Protein AF-A0A7K9V2U1-F1 (afdb_monomer_lite)

Foldseek 3Di:
DDDPDDLLVVVCVVLVDRDDDDDPDPDPPPVVSVVVSVVVVVCCVVCVVVD

Radius of gyration: 11.51 Å; chains: 1; bounding box: 23×29×27 Å

Structure (mmCIF, N/CA/C/O backbone):
data_AF-A0A7K9V2U1-F1
#
_entry.id   AF-A0A7K9V2U1-F1
#
loop_
_atom_site.group_PDB
_atom_site.id
_atom_site.type_symbol
_atom_site.label_atom_id
_atom_site.label_alt_id
_atom_site.label_comp_id
_atom_site.label_asym_id
_atom_site.label_entity_id
_atom_site.label_seq_id
_atom_site.pdbx_PDB_ins_code
_atom_site.Cartn_x
_atom_site.Cartn_y
_atom_site.Cartn_z
_atom_site.occupancy
_atom_site.B_iso_or_equiv
_atom_site.auth_seq_id
_atom_site.auth_comp_id
_atom_site.auth_asym_id
_atom_site.auth_atom_id
_atom_site.pdbx_PDB_model_num
ATOM 1 N N . LYS A 1 1 ? 3.515 -17.793 2.835 1.00 40.09 1 LYS A N 1
ATOM 2 C CA . LYS A 1 1 ? 3.391 -16.711 3.845 1.00 40.09 1 LYS A CA 1
ATOM 3 C C . LYS A 1 1 ? 4.646 -15.842 3.784 1.00 40.09 1 LYS A C 1
ATOM 5 O O . LYS A 1 1 ? 5.507 -15.996 4.627 1.00 40.09 1 LYS A O 1
ATOM 10 N N . LEU A 1 2 ? 4.804 -15.006 2.756 1.00 38.38 2 LEU A N 1
ATOM 11 C CA . LEU A 1 2 ? 5.982 -14.144 2.597 1.00 38.38 2 LEU A CA 1
ATOM 12 C C . LEU A 1 2 ? 5.692 -13.108 1.504 1.00 38.38 2 LEU A C 1
ATOM 14 O O . LEU A 1 2 ? 5.607 -13.487 0.345 1.00 38.38 2 LEU A O 1
ATOM 18 N N . CYS A 1 3 ? 5.586 -11.826 1.854 1.00 44.41 3 CYS A N 1
ATOM 19 C CA . CYS A 1 3 ? 5.965 -10.760 0.922 1.00 44.41 3 CYS A CA 1
ATOM 20 C C . CYS A 1 3 ? 6.812 -9.758 1.720 1.00 44.41 3 CYS A C 1
ATOM 22 O O . CYS A 1 3 ? 6.258 -8.994 2.514 1.00 44.41 3 CYS A O 1
ATOM 24 N N . PRO A 1 4 ? 8.152 -9.819 1.614 1.00 41.56 4 PRO A N 1
ATOM 25 C CA . PRO A 1 4 ? 9.017 -9.038 2.483 1.00 41.56 4 PRO A CA 1
ATOM 26 C C . PRO A 1 4 ? 9.147 -7.559 2.100 1.00 41.56 4 PRO A C 1
ATOM 28 O O . PRO A 1 4 ? 9.594 -6.812 2.952 1.00 41.56 4 PRO A O 1
ATOM 31 N N . ASN A 1 5 ? 8.739 -7.097 0.908 1.00 55.16 5 ASN A N 1
ATOM 32 C CA . ASN A 1 5 ? 9.036 -5.714 0.479 1.00 55.16 5 ASN A CA 1
ATOM 33 C C . ASN A 1 5 ? 7.968 -5.037 -0.396 1.00 55.16 5 ASN A C 1
ATOM 35 O O . ASN A 1 5 ? 8.213 -3.965 -0.932 1.00 55.16 5 ASN A O 1
ATOM 39 N N . THR A 1 6 ? 6.792 -5.634 -0.590 1.00 63.69 6 THR A N 1
ATOM 40 C CA . THR A 1 6 ? 5.742 -4.989 -1.388 1.00 63.69 6 THR A CA 1
ATOM 41 C C . THR A 1 6 ? 4.888 -4.084 -0.509 1.00 63.69 6 THR A C 1
ATOM 43 O O . THR A 1 6 ? 4.364 -4.527 0.515 1.00 63.69 6 THR A O 1
ATOM 46 N N . LEU A 1 7 ? 4.691 -2.838 -0.951 1.00 67.31 7 LEU A N 1
ATOM 47 C CA . LEU A 1 7 ? 3.714 -1.866 -0.443 1.00 67.31 7 LEU A CA 1
ATOM 48 C C . LEU A 1 7 ? 2.396 -2.529 0.019 1.00 67.31 7 LEU A C 1
ATOM 50 O O . LEU A 1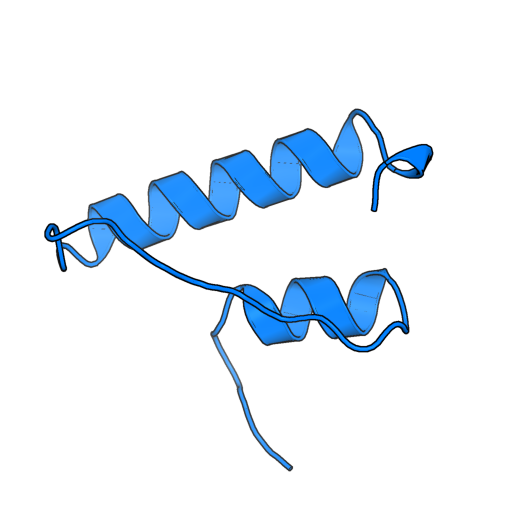 7 ? 1.877 -2.222 1.092 1.00 67.31 7 LEU A O 1
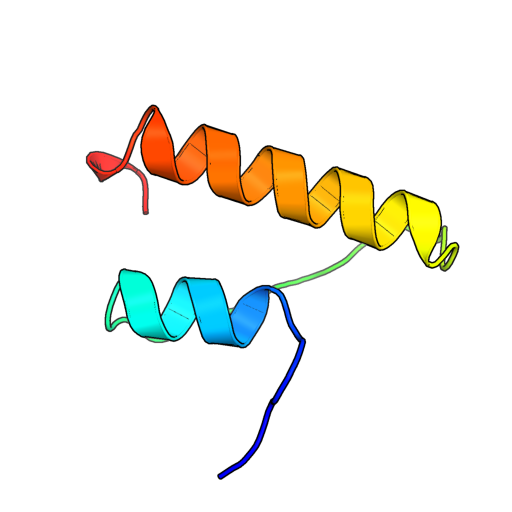ATOM 54 N N . PHE A 1 8 ? 1.915 -3.518 -0.742 1.00 69.94 8 PHE A N 1
ATOM 55 C CA . PHE A 1 8 ? 0.778 -4.383 -0.416 1.00 69.94 8 PHE A CA 1
ATOM 56 C C . PHE A 1 8 ? 0.817 -4.981 0.997 1.00 69.94 8 PHE A C 1
ATOM 58 O O . PHE A 1 8 ? -0.165 -4.919 1.733 1.00 69.94 8 PHE A O 1
ATOM 65 N N . CYS A 1 9 ? 1.943 -5.570 1.398 1.00 67.62 9 CYS A N 1
ATOM 66 C CA . CYS A 1 9 ? 2.061 -6.212 2.701 1.00 67.62 9 CYS A CA 1
ATOM 67 C C . CYS A 1 9 ? 2.102 -5.204 3.843 1.00 67.62 9 CYS A C 1
ATOM 69 O O . CYS A 1 9 ? 1.579 -5.498 4.917 1.00 67.62 9 CYS A O 1
ATOM 71 N N . VAL A 1 10 ? 2.682 -4.024 3.622 1.00 72.38 10 VAL A N 1
ATOM 72 C CA . VAL A 1 10 ? 2.663 -2.938 4.608 1.00 72.38 10 VAL A CA 1
ATOM 73 C C . VAL A 1 10 ? 1.232 -2.429 4.793 1.00 72.38 10 VAL A C 1
ATOM 75 O O . VAL A 1 10 ? 0.747 -2.368 5.922 1.00 72.38 10 VAL A O 1
ATOM 78 N N . LEU A 1 11 ? 0.532 -2.156 3.690 1.00 73.31 11 LEU A N 1
ATOM 79 C CA . LEU A 1 11 ? -0.869 -1.730 3.677 1.00 73.31 11 LEU A CA 1
ATOM 80 C C . LEU A 1 11 ? -1.790 -2.754 4.362 1.00 73.31 11 LEU A C 1
ATOM 82 O O . LEU A 1 11 ? -2.575 -2.395 5.242 1.00 73.31 11 LEU A O 1
ATOM 86 N N . ALA A 1 12 ? -1.676 -4.035 3.998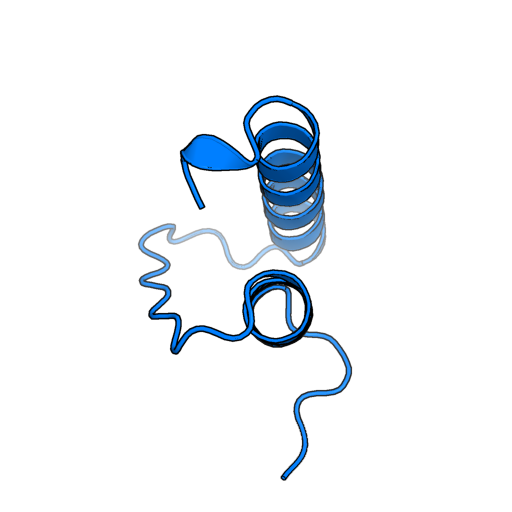 1.00 75.12 12 ALA A N 1
ATOM 87 C CA . ALA A 1 12 ? -2.526 -5.102 4.528 1.00 75.12 12 ALA A CA 1
ATOM 88 C C . ALA A 1 12 ? -2.280 -5.334 6.027 1.00 75.12 12 ALA A C 1
ATOM 90 O O . ALA A 1 12 ? -3.217 -5.550 6.794 1.00 75.12 12 ALA A O 1
ATOM 91 N N . ARG A 1 13 ? -1.021 -5.231 6.479 1.00 74.81 13 ARG A N 1
ATOM 92 C CA . ARG A 1 13 ? -0.686 -5.303 7.911 1.00 74.81 13 ARG A CA 1
ATOM 93 C C . ARG A 1 13 ? -1.244 -4.117 8.694 1.00 74.81 13 ARG A C 1
ATOM 95 O O . ARG A 1 13 ? -1.720 -4.315 9.808 1.00 74.81 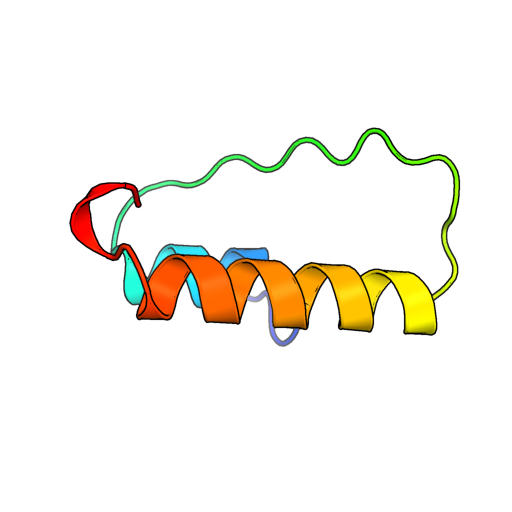13 ARG A O 1
ATOM 102 N N . LYS A 1 14 ? -1.184 -2.906 8.131 1.00 75.81 14 LYS A N 1
ATOM 103 C CA . LYS A 1 14 ? -1.604 -1.675 8.815 1.00 75.81 14 LYS A CA 1
ATOM 104 C C . LYS A 1 14 ? -3.126 -1.567 8.938 1.00 75.81 14 LYS A C 1
ATOM 106 O O . LYS A 1 14 ? -3.617 -1.197 9.996 1.00 75.81 14 LYS A O 1
ATOM 111 N N . THR A 1 15 ? -3.863 -1.945 7.896 1.00 77.75 15 THR A N 1
ATOM 112 C CA . THR A 1 15 ? -5.339 -1.896 7.883 1.00 77.75 15 THR A CA 1
ATOM 113 C C . THR A 1 15 ? -5.995 -3.138 8.489 1.00 77.75 15 THR A C 1
ATOM 115 O O . THR A 1 15 ? -7.172 -3.093 8.833 1.00 77.75 15 THR A O 1
ATOM 118 N N . LYS A 1 16 ? -5.259 -4.255 8.619 1.00 79.31 16 LYS A N 1
ATOM 119 C CA . LYS A 1 16 ? -5.781 -5.582 9.006 1.00 79.31 16 LYS A CA 1
ATOM 120 C C . LYS A 1 16 ? -6.930 -6.081 8.113 1.00 79.31 16 LYS A C 1
ATOM 122 O O . LYS A 1 16 ? -7.666 -6.983 8.507 1.00 79.31 16 LYS A O 1
ATOM 127 N N . LYS A 1 17 ? -7.077 -5.515 6.913 1.00 82.00 17 LYS A N 1
ATOM 128 C CA . LYS A 1 17 ? -8.077 -5.8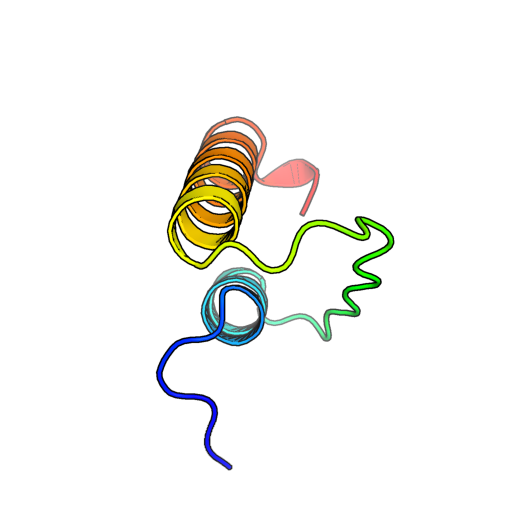98 5.910 1.00 82.00 17 LYS A CA 1
ATOM 129 C C . LYS A 1 17 ? -7.398 -6.628 4.753 1.00 82.00 17 LYS A C 1
ATOM 131 O O . LYS A 1 17 ? -6.192 -6.496 4.531 1.00 82.00 17 LYS A O 1
ATOM 136 N N . GLN A 1 18 ? -8.182 -7.389 3.994 1.00 80.00 18 GLN A N 1
ATOM 137 C CA . GLN A 1 18 ? -7.734 -7.876 2.695 1.00 80.00 18 GLN A CA 1
ATOM 138 C C . GLN A 1 18 ? -7.679 -6.693 1.729 1.00 80.00 18 GLN A C 1
ATOM 140 O O . GLN A 1 18 ? -8.652 -5.958 1.582 1.00 80.00 18 GLN A O 1
ATOM 145 N N . ILE A 1 19 ? -6.530 -6.509 1.091 1.00 79.94 19 ILE A N 1
ATOM 146 C CA . ILE A 1 19 ? -6.312 -5.447 0.113 1.00 79.94 19 ILE A CA 1
ATOM 147 C C . ILE A 1 19 ? -6.201 -6.087 -1.265 1.00 79.94 19 ILE A C 1
ATOM 149 O O . ILE A 1 19 ? -5.745 -7.223 -1.391 1.00 79.94 19 ILE A O 1
ATOM 153 N N . PHE A 1 20 ? -6.620 -5.352 -2.288 1.00 80.12 20 PHE A N 1
ATOM 154 C CA . PHE A 1 20 ? -6.380 -5.664 -3.691 1.00 80.12 20 PHE A CA 1
ATOM 155 C C . PHE A 1 20 ? -5.708 -4.449 -4.324 1.00 80.12 20 PHE A C 1
ATOM 157 O O . PHE A 1 20 ? -6.127 -3.318 -4.088 1.00 80.12 20 PHE A O 1
ATOM 164 N N . VAL A 1 21 ? -4.643 -4.669 -5.091 1.00 76.75 21 VAL A N 1
ATOM 165 C CA . VAL A 1 21 ? -3.918 -3.601 -5.789 1.00 76.75 21 VAL A CA 1
ATOM 166 C C . VAL A 1 21 ? -3.922 -3.933 -7.272 1.00 76.75 21 VAL A C 1
ATOM 168 O O . VAL A 1 21 ? -3.429 -4.987 -7.663 1.00 76.75 21 VAL A O 1
ATOM 171 N N . SER A 1 22 ? -4.470 -3.030 -8.084 1.00 82.00 22 SER A N 1
ATOM 172 C CA . SER A 1 22 ? -4.352 -3.068 -9.543 1.00 82.00 22 SER A CA 1
ATOM 173 C C . SER A 1 22 ? -3.386 -1.973 -9.965 1.00 82.00 22 SER A C 1
ATOM 175 O O . SER A 1 22 ? -3.677 -0.790 -9.792 1.00 82.00 22 SER A O 1
ATOM 177 N N . TYR A 1 23 ? -2.223 -2.362 -10.480 1.00 79.06 23 TYR A N 1
ATOM 178 C CA . TYR A 1 23 ? -1.224 -1.424 -10.977 1.00 79.06 23 TYR A CA 1
ATOM 179 C C . TYR A 1 23 ? -1.342 -1.321 -12.497 1.00 79.06 23 TYR A C 1
ATOM 181 O O . TYR A 1 23 ? -0.980 -2.248 -13.213 1.00 79.06 23 TYR A O 1
ATOM 189 N N . ASN A 1 24 ? -1.867 -0.194 -12.979 1.00 80.81 24 ASN A N 1
ATOM 190 C CA . ASN A 1 24 ? -2.175 0.009 -14.400 1.00 80.81 24 ASN A CA 1
ATOM 191 C C . ASN A 1 24 ? -1.162 0.930 -15.106 1.00 80.81 24 ASN A C 1
ATOM 193 O O . ASN A 1 24 ? -1.424 1.415 -16.204 1.00 80.81 24 ASN A O 1
ATOM 197 N N . LEU A 1 25 ? -0.021 1.216 -14.474 1.00 78.69 25 LEU A N 1
ATOM 198 C CA . LEU A 1 25 ? 1.018 2.065 -15.053 1.00 78.69 25 LEU A CA 1
ATOM 199 C C . LEU A 1 25 ? 2.009 1.183 -15.819 1.00 78.69 25 LEU A C 1
ATOM 201 O O . LEU A 1 25 ? 2.504 0.192 -15.294 1.00 78.69 25 LEU A O 1
ATOM 205 N N . GLN A 1 26 ? 2.305 1.555 -17.066 1.00 73.00 26 GLN A N 1
ATOM 206 C CA . GLN A 1 26 ? 3.255 0.826 -17.922 1.00 73.00 26 GLN A CA 1
ATOM 207 C C . GLN A 1 26 ? 4.720 1.044 -17.505 1.00 73.00 26 GLN A C 1
ATOM 209 O O . GLN A 1 26 ? 5.614 0.376 -18.016 1.00 73.00 26 GLN A O 1
ATOM 214 N N . ASN A 1 27 ? 4.975 1.981 -16.587 1.00 68.31 27 ASN A N 1
ATOM 215 C CA . ASN A 1 27 ? 6.312 2.292 -16.108 1.00 68.31 27 ASN A CA 1
ATOM 216 C C . ASN A 1 27 ? 6.728 1.306 -15.006 1.00 68.31 27 ASN A C 1
ATOM 218 O O . ASN A 1 27 ? 6.145 1.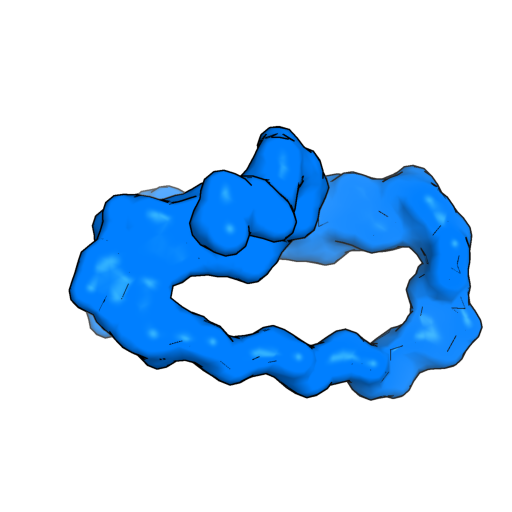297 -13.924 1.00 68.31 27 ASN A O 1
ATOM 222 N N . THR A 1 28 ? 7.744 0.493 -15.290 1.00 67.81 28 THR A N 1
ATOM 223 C CA . THR A 1 28 ? 8.312 -0.498 -14.366 1.00 67.81 28 THR A CA 1
ATOM 224 C C . THR A 1 28 ? 9.586 -0.011 -13.674 1.00 67.81 28 THR A C 1
ATOM 226 O O . THR A 1 28 ? 10.305 -0.822 -13.094 1.00 67.81 28 THR A O 1
ATOM 229 N N . ASP A 1 29 ? 9.912 1.283 -13.751 1.00 81.12 29 ASP A N 1
ATOM 230 C CA . ASP A 1 29 ? 11.066 1.840 -13.049 1.00 81.12 29 ASP A CA 1
ATOM 231 C C . ASP A 1 29 ? 10.891 1.650 -11.533 1.00 81.12 29 ASP A C 1
ATOM 233 O O . ASP A 1 29 ? 9.906 2.077 -10.914 1.00 81.12 29 ASP A O 1
ATOM 237 N N . SER A 1 30 ? 11.861 0.977 -10.922 1.00 74.31 30 SER A N 1
ATOM 238 C CA . SER A 1 30 ? 11.902 0.714 -9.485 1.00 74.31 30 SER A CA 1
ATOM 239 C C . SER A 1 30 ? 11.874 2.007 -8.662 1.00 74.31 30 SER A C 1
ATOM 241 O O . SER A 1 30 ? 11.245 2.040 -7.604 1.00 74.31 30 SER A O 1
ATOM 243 N N . ASN A 1 31 ? 12.486 3.092 -9.155 1.00 82.06 31 ASN A N 1
ATOM 244 C CA . ASN A 1 31 ? 12.448 4.399 -8.490 1.00 82.06 31 ASN A CA 1
ATOM 245 C C . ASN A 1 31 ? 11.037 4.986 -8.511 1.00 82.06 31 ASN A C 1
ATOM 247 O O . ASN A 1 31 ? 10.563 5.536 -7.519 1.00 82.06 31 ASN A O 1
ATOM 251 N N . PHE A 1 32 ? 10.337 4.825 -9.632 1.00 80.31 32 PHE A N 1
ATOM 252 C CA . PHE A 1 32 ? 8.958 5.268 -9.763 1.00 80.31 32 PHE A CA 1
ATOM 253 C C . PHE A 1 32 ? 8.025 4.465 -8.848 1.00 80.31 32 PHE A C 1
ATOM 255 O O . PHE A 1 32 ? 7.177 5.038 -8.167 1.00 80.31 32 PHE A O 1
ATOM 262 N N . THR A 1 33 ? 8.248 3.155 -8.732 1.00 78.19 33 THR A N 1
ATOM 263 C CA . THR A 1 33 ? 7.528 2.295 -7.778 1.00 78.19 33 THR A CA 1
ATOM 264 C C . THR A 1 33 ? 7.706 2.771 -6.331 1.00 78.19 33 THR A C 1
ATOM 266 O O . THR A 1 33 ? 6.730 2.828 -5.581 1.00 78.19 33 THR A O 1
ATOM 269 N N . LEU A 1 34 ? 8.919 3.189 -5.949 1.00 82.44 34 LEU A N 1
ATOM 270 C CA . LEU A 1 34 ? 9.200 3.731 -4.616 1.00 82.44 34 LEU A CA 1
ATOM 271 C C . LEU A 1 34 ? 8.458 5.053 -4.353 1.00 82.44 34 LEU A C 1
ATOM 273 O O . LEU A 1 34 ? 7.926 5.257 -3.262 1.00 82.44 34 LEU A O 1
ATOM 277 N N . LEU A 1 35 ? 8.384 5.942 -5.350 1.00 85.56 35 LEU A N 1
ATOM 278 C CA . LEU A 1 35 ? 7.638 7.202 -5.244 1.00 85.56 35 LEU A CA 1
ATOM 279 C C . LEU A 1 35 ? 6.138 6.957 -5.043 1.00 85.56 35 LEU A C 1
ATOM 281 O O . LEU A 1 35 ? 5.520 7.589 -4.185 1.00 85.56 35 LEU A O 1
ATOM 285 N N . ILE A 1 36 ? 5.565 6.006 -5.785 1.00 83.75 36 ILE A N 1
ATOM 286 C CA . ILE A 1 36 ? 4.164 5.596 -5.625 1.00 83.75 36 ILE A CA 1
ATOM 287 C C . ILE A 1 36 ? 3.926 5.028 -4.220 1.00 83.75 36 ILE A C 1
ATOM 289 O O . ILE A 1 36 ? 2.947 5.386 -3.564 1.00 83.75 36 ILE A O 1
ATOM 293 N N . GLU A 1 37 ? 4.838 4.191 -3.723 1.00 81.62 37 GLU A N 1
ATOM 294 C CA . GLU A 1 37 ? 4.758 3.649 -2.366 1.00 81.62 37 GLU A CA 1
ATOM 295 C C . GLU A 1 37 ? 4.800 4.739 -1.291 1.00 81.62 37 GLU A C 1
ATOM 297 O O . GLU A 1 37 ? 3.966 4.729 -0.381 1.00 81.62 37 GLU A O 1
ATOM 302 N N . ASN A 1 38 ? 5.725 5.692 -1.399 1.00 85.94 38 ASN A N 1
ATOM 303 C CA . ASN A 1 38 ? 5.822 6.799 -0.451 1.00 85.94 38 ASN A CA 1
ATOM 304 C C . ASN A 1 38 ? 4.554 7.654 -0.463 1.00 85.94 38 ASN A C 1
ATOM 306 O O . ASN A 1 38 ? 4.005 7.937 0.602 1.00 85.94 38 ASN A O 1
ATOM 310 N N . ARG A 1 39 ? 4.019 7.971 -1.648 1.00 89.38 39 ARG A N 1
ATOM 311 C CA . ARG A 1 39 ? 2.789 8.759 -1.761 1.00 89.38 39 ARG A CA 1
ATOM 312 C C . ARG A 1 39 ? 1.582 8.054 -1.144 1.00 89.38 39 ARG A C 1
ATOM 314 O O . ARG A 1 39 ? 0.794 8.683 -0.445 1.00 89.38 39 ARG A O 1
ATOM 321 N N . ILE A 1 40 ? 1.444 6.745 -1.361 1.00 85.25 40 ILE A N 1
ATOM 322 C CA . ILE A 1 40 ? 0.354 5.957 -0.767 1.00 85.25 40 ILE A CA 1
ATOM 323 C C . ILE A 1 40 ? 0.490 5.916 0.760 1.00 85.25 40 ILE A C 1
ATOM 325 O O . ILE A 1 40 ? -0.507 6.061 1.466 1.00 85.25 40 ILE A O 1
ATOM 329 N N . LYS A 1 41 ? 1.712 5.779 1.294 1.00 83.62 41 LYS A N 1
ATOM 330 C CA . LYS A 1 41 ? 1.949 5.855 2.745 1.00 83.62 41 LYS A CA 1
ATOM 331 C C . LYS A 1 41 ? 1.573 7.220 3.322 1.00 83.62 41 LYS A C 1
ATOM 333 O O . LYS A 1 41 ? 0.976 7.252 4.396 1.00 83.62 41 LYS A O 1
ATOM 338 N N . GLU A 1 42 ? 1.907 8.317 2.644 1.00 89.31 42 GLU A N 1
ATOM 339 C CA . GLU A 1 42 ? 1.522 9.673 3.059 1.00 89.31 42 GLU A CA 1
ATOM 340 C C . GLU A 1 42 ? 0.003 9.839 3.115 1.00 89.31 42 GLU A C 1
ATOM 342 O O . GLU A 1 42 ? -0.519 10.267 4.141 1.00 89.31 42 GLU A O 1
ATOM 347 N N . GLU A 1 43 ? -0.714 9.426 2.069 1.00 88.81 43 GLU A N 1
ATOM 348 C CA . GLU A 1 43 ? -2.181 9.490 2.031 1.00 88.81 43 GLU A CA 1
ATOM 349 C C . GLU A 1 43 ? -2.821 8.651 3.146 1.00 88.81 43 GLU A C 1
ATOM 351 O O . GLU A 1 43 ? -3.763 9.102 3.791 1.00 88.81 43 GLU A O 1
ATOM 356 N N . MET A 1 44 ? -2.276 7.469 3.453 1.00 83.88 44 MET A N 1
ATOM 357 C CA . MET A 1 44 ? -2.742 6.671 4.594 1.00 83.88 44 MET A CA 1
ATOM 358 C C . MET A 1 44 ? -2.500 7.340 5.949 1.00 83.88 44 MET A C 1
ATOM 360 O O . MET A 1 44 ? -3.226 7.067 6.903 1.00 83.88 44 MET A O 1
ATOM 364 N N . MET A 1 45 ? -1.416 8.107 6.087 1.00 84.12 45 MET A N 1
ATOM 365 C CA . MET A 1 45 ? -1.124 8.835 7.324 1.00 84.12 45 MET A CA 1
ATOM 366 C C . MET A 1 45 ? -2.011 10.071 7.455 1.00 84.12 45 MET A C 1
ATOM 368 O O . MET A 1 45 ? -2.445 10.375 8.561 1.00 84.12 45 MET A O 1
ATOM 372 N N . ALA A 1 46 ? -2.289 10.748 6.341 1.00 90.06 46 ALA A N 1
ATOM 373 C CA . ALA A 1 46 ? -3.135 11.931 6.300 1.00 90.06 46 ALA A CA 1
ATOM 374 C C . ALA A 1 46 ? -4.627 11.600 6.466 1.00 90.06 46 ALA A C 1
ATOM 376 O O . ALA A 1 46 ? -5.331 12.330 7.156 1.00 90.06 46 ALA A O 1
ATOM 377 N N . PHE A 1 47 ? -5.101 10.503 5.864 1.00 87.81 47 PHE A N 1
ATOM 378 C CA . PHE A 1 47 ? -6.518 10.125 5.834 1.00 87.81 47 PHE A CA 1
ATOM 379 C C . PHE A 1 47 ? -6.730 8.655 6.205 1.00 87.81 47 PHE A C 1
ATOM 381 O O . PHE A 1 47 ? -7.174 7.861 5.369 1.00 87.81 47 PHE A O 1
ATOM 388 N N . PRO A 1 48 ? -6.429 8.258 7.449 1.00 81.75 48 PRO A N 1
ATOM 389 C CA . PRO A 1 48 ? -6.584 6.875 7.877 1.00 81.75 48 PRO A CA 1
ATOM 390 C C . PRO A 1 48 ? -8.027 6.371 7.745 1.00 81.75 48 PRO A C 1
ATOM 392 O O . PRO A 1 48 ? -8.207 5.192 7.476 1.00 81.75 48 PRO A O 1
ATOM 395 N N . GLU A 1 49 ? -9.057 7.224 7.857 1.00 84.88 49 GLU A N 1
ATOM 396 C CA . GLU A 1 49 ? -10.453 6.789 7.676 1.00 84.88 49 GLU A CA 1
ATOM 397 C C . GLU A 1 49 ? -10.806 6.326 6.252 1.00 84.88 49 GLU A C 1
ATOM 399 O O . GLU A 1 49 ? -11.808 5.633 6.066 1.00 84.88 49 GLU A O 1
ATOM 404 N N . LYS A 1 50 ? -10.001 6.682 5.242 1.00 82.25 50 LYS A N 1
ATOM 405 C CA . LYS A 1 50 ? -10.235 6.290 3.842 1.00 82.25 50 LYS A CA 1
ATOM 406 C C . LYS A 1 50 ? -9.657 4.913 3.489 1.00 82.25 50 LYS A C 1
ATOM 408 O O . LYS A 1 50 ? -9.917 4.432 2.386 1.00 82.25 50 LYS A O 1
ATOM 413 N N . PHE A 1 51 ? -8.890 4.289 4.393 1.00 76.38 51 PHE A N 1
ATOM 414 C CA . PHE A 1 51 ? -8.181 3.016 4.184 1.00 76.38 51 PHE A CA 1
ATOM 415 C C . PHE A 1 51 ? -8.597 1.961 5.235 1.00 76.38 51 PHE A C 1
ATOM 417 O O . PHE A 1 51 ? -8.898 0.795 4.875 1.00 76.38 51 PHE A O 1
#

Organism: Anseranas semipalmata (NCBI:txid8851)

Sequence (51 aa):
KLCPNTLFCVLARKTKKQIFVSYNLQNTDSNFTLLIENRIKEEMMAFPEKF

Secondary structure (DSSP, 8-state):
---SS-HHHHHHHHH-S--------S---HHHHHHHHHHHHHHHHH-GGG-

InterPro domains:
  IPR032157 Proteasome assembly chaperone 4 [PTHR33559] (11-51)

pLDDT: mean 75.84, std 12.27, range [38.38, 90.06]